Protein AF-A0A960DMA6-F1 (afdb_monomer_lite)

pLDDT: mean 91.41, std 8.15, range [53.56, 98.31]

Structure (mmCIF, N/CA/C/O backbone):
data_AF-A0A960DMA6-F1
#
_entry.id   AF-A0A960DMA6-F1
#
loop_
_atom_site.group_PDB
_atom_site.id
_atom_site.type_symbol
_atom_site.label_atom_id
_atom_site.label_alt_id
_atom_site.label_comp_id
_atom_site.label_asym_id
_atom_site.label_entity_id
_atom_site.label_seq_id
_atom_site.pdbx_PDB_ins_code
_atom_site.Cartn_x
_atom_site.Cartn_y
_atom_site.Cartn_z
_atom_site.occupancy
_atom_site.B_iso_or_equiv
_atom_site.auth_seq_id
_atom_site.auth_comp_id
_atom_site.auth_asym_id
_atom_site.auth_atom_id
_atom_site.pdbx_PDB_model_num
ATOM 1 N N . VAL A 1 1 ? 3.670 -18.259 21.327 1.00 53.56 1 VAL A N 1
ATOM 2 C CA . VAL A 1 1 ? 2.494 -17.656 21.998 1.00 53.56 1 VAL A CA 1
ATOM 3 C C . VAL A 1 1 ? 2.744 -16.159 22.046 1.00 53.56 1 VAL A C 1
ATOM 5 O O . VAL A 1 1 ? 3.815 -15.809 22.534 1.00 53.56 1 VAL A O 1
ATOM 8 N N . PRO A 1 2 ? 1.875 -15.292 21.494 1.00 59.88 2 PRO A N 1
ATOM 9 C CA . PRO A 1 2 ? 2.024 -13.853 21.690 1.00 59.88 2 PRO A CA 1
ATOM 10 C C . PRO A 1 2 ? 2.061 -13.585 23.195 1.00 59.88 2 PRO A C 1
ATOM 12 O O . PRO A 1 2 ? 1.261 -14.163 23.933 1.00 59.88 2 PRO A O 1
ATOM 15 N N . LEU A 1 3 ? 3.021 -12.788 23.662 1.00 70.69 3 LEU A N 1
ATOM 16 C CA . LEU A 1 3 ? 3.094 -12.418 25.074 1.00 70.69 3 LEU A CA 1
ATOM 17 C C . LEU A 1 3 ? 1.743 -11.818 25.496 1.00 70.69 3 LEU A C 1
ATOM 19 O O . LEU A 1 3 ? 1.122 -11.076 24.730 1.00 70.69 3 LEU A O 1
ATOM 23 N N . ALA A 1 4 ? 1.256 -12.186 26.683 1.00 81.50 4 ALA A N 1
ATOM 24 C CA . ALA A 1 4 ? -0.006 -11.665 27.197 1.00 81.50 4 ALA A CA 1
ATOM 25 C C . ALA A 1 4 ? -0.006 -10.126 27.132 1.00 81.50 4 ALA A C 1
ATOM 27 O O . ALA A 1 4 ? 0.972 -9.498 27.523 1.00 81.50 4 ALA A O 1
ATOM 28 N N . GLY A 1 5 ? -1.090 -9.531 26.623 1.00 85.25 5 GLY A N 1
ATOM 29 C CA . GLY A 1 5 ? -1.230 -8.073 26.493 1.00 85.25 5 GLY A CA 1
ATOM 30 C C . GLY A 1 5 ? -0.886 -7.489 25.118 1.00 85.25 5 GLY A C 1
ATOM 31 O O . GLY A 1 5 ? -1.316 -6.374 24.835 1.00 85.25 5 GLY A O 1
ATOM 32 N N . TRP A 1 6 ? -0.235 -8.247 24.225 1.00 91.69 6 TRP A N 1
ATOM 33 C CA . TRP A 1 6 ? 0.204 -7.744 22.913 1.00 91.69 6 TRP A CA 1
ATOM 34 C C . TRP A 1 6 ? -0.913 -7.075 22.093 1.00 91.69 6 TRP A C 1
ATOM 36 O O . TRP A 1 6 ? -0.727 -5.980 21.571 1.00 91.69 6 TRP A O 1
ATOM 46 N N . THR A 1 7 ? -2.104 -7.680 22.022 1.00 91.69 7 THR A N 1
ATOM 47 C CA . THR A 1 7 ? -3.237 -7.110 21.270 1.00 91.69 7 THR A CA 1
ATOM 48 C C . THR A 1 7 ? -3.665 -5.745 21.810 1.00 91.69 7 THR A C 1
ATOM 50 O O . THR A 1 7 ? -3.953 -4.838 21.034 1.00 91.69 7 THR A O 1
ATOM 53 N N . ALA A 1 8 ? -3.705 -5.581 23.135 1.00 92.56 8 ALA A N 1
ATOM 54 C CA . ALA A 1 8 ? -4.097 -4.316 23.750 1.00 92.56 8 ALA A CA 1
ATOM 55 C C . ALA A 1 8 ? -3.043 -3.228 23.495 1.00 92.56 8 ALA A C 1
ATOM 57 O O . ALA A 1 8 ? -3.395 -2.095 23.171 1.00 92.56 8 ALA A O 1
ATOM 58 N N . GLU A 1 9 ? -1.759 -3.582 23.582 1.00 94.25 9 GLU A N 1
ATOM 59 C CA . GLU A 1 9 ? -0.651 -2.672 23.277 1.00 94.25 9 GLU A CA 1
ATOM 60 C C . GLU A 1 9 ? -0.645 -2.248 21.805 1.00 94.25 9 GLU A C 1
ATOM 62 O O . GLU A 1 9 ? -0.493 -1.061 21.508 1.00 94.25 9 GLU A O 1
ATOM 67 N N . TRP A 1 10 ? -0.885 -3.191 20.888 1.00 92.12 10 TRP A N 1
ATOM 68 C CA . TRP A 1 10 ? -1.021 -2.912 19.459 1.00 92.12 10 TRP A CA 1
ATOM 69 C C . TRP A 1 10 ? -2.159 -1.926 19.181 1.00 92.12 10 TRP A C 1
ATOM 71 O O . TRP A 1 10 ? -1.948 -0.907 18.525 1.00 92.12 10 TRP A O 1
ATOM 81 N N . LEU A 1 11 ? -3.352 -2.181 19.728 1.00 94.56 11 LEU A N 1
ATOM 82 C CA . LEU A 1 11 ? -4.509 -1.299 19.549 1.00 94.56 11 LEU A CA 1
ATOM 83 C C . LEU A 1 11 ? -4.259 0.094 20.139 1.00 94.56 11 LEU A C 1
ATOM 85 O O . LEU A 1 11 ? -4.582 1.099 19.510 1.00 94.56 11 LEU A O 1
ATOM 89 N N . ALA A 1 12 ? -3.628 0.176 21.313 1.00 95.81 12 ALA A N 1
ATOM 90 C CA . ALA A 1 12 ? -3.258 1.453 21.913 1.00 95.81 12 ALA A CA 1
ATOM 91 C C . ALA A 1 12 ? -2.250 2.230 21.047 1.00 95.81 12 ALA A C 1
ATOM 93 O O . ALA A 1 12 ? -2.360 3.450 20.905 1.00 95.81 12 ALA A O 1
ATOM 94 N N . ALA A 1 13 ? -1.274 1.548 20.441 1.00 95.06 13 ALA A N 1
ATOM 95 C CA . ALA A 1 13 ? -0.343 2.169 19.505 1.00 95.06 13 ALA A CA 1
ATOM 96 C C . ALA A 1 13 ? -1.055 2.660 18.234 1.00 95.06 13 ALA A C 1
ATOM 98 O O . ALA A 1 13 ? -0.875 3.819 17.859 1.00 95.06 13 ALA A O 1
ATOM 99 N N . ALA A 1 14 ? -1.913 1.832 17.632 1.00 92.94 14 ALA A N 1
ATOM 100 C CA . ALA A 1 14 ? -2.686 2.186 16.444 1.00 92.94 14 ALA A CA 1
ATOM 101 C C . ALA A 1 14 ? -3.581 3.415 16.682 1.00 92.94 14 ALA A C 1
ATOM 103 O O . ALA A 1 14 ? -3.556 4.354 15.889 1.00 92.94 14 ALA A O 1
ATOM 104 N N . HIS A 1 15 ? -4.296 3.470 17.811 1.00 95.81 15 HIS A N 1
ATOM 105 C CA . HIS A 1 15 ? -5.137 4.619 18.158 1.00 95.81 15 HIS A CA 1
ATOM 106 C C . HIS A 1 15 ? -4.333 5.908 18.361 1.00 95.81 15 HIS A C 1
ATOM 108 O O . HIS A 1 15 ? -4.786 6.975 17.954 1.00 95.81 15 HIS A O 1
ATOM 114 N N . ARG A 1 16 ? -3.128 5.837 18.949 1.00 96.06 16 ARG A N 1
ATOM 115 C CA . ARG A 1 16 ? -2.254 7.018 19.073 1.00 96.06 16 ARG A CA 1
ATOM 116 C C . ARG A 1 16 ? -1.810 7.542 17.710 1.00 96.06 16 ARG A C 1
ATOM 118 O O . ARG A 1 16 ? -1.814 8.752 17.506 1.00 96.06 16 ARG A O 1
ATOM 125 N N . VAL A 1 17 ? -1.460 6.646 16.782 1.00 93.00 17 VAL A N 1
ATOM 126 C CA . VAL A 1 17 ? -1.122 7.031 15.403 1.00 93.00 17 VAL A CA 1
ATOM 127 C C . VAL A 1 17 ? -2.330 7.681 14.733 1.00 93.00 17 VAL A C 1
ATOM 129 O O . VAL A 1 17 ? -2.208 8.782 14.212 1.00 93.00 17 VAL A O 1
ATOM 132 N N . GLN A 1 18 ? -3.509 7.059 14.814 1.00 92.81 18 GLN A N 1
ATOM 133 C CA . GLN A 1 18 ? -4.743 7.614 14.251 1.00 92.81 18 GLN A CA 1
ATOM 134 C C . GLN A 1 18 ? -5.052 9.008 14.803 1.00 92.81 18 GLN A C 1
ATOM 136 O O . GLN A 1 18 ? -5.319 9.916 14.024 1.00 92.81 18 GLN A O 1
ATOM 141 N N . GLN A 1 19 ? -4.960 9.202 16.123 1.00 95.56 19 GLN A N 1
ATOM 142 C CA . GLN A 1 19 ? -5.168 10.505 16.757 1.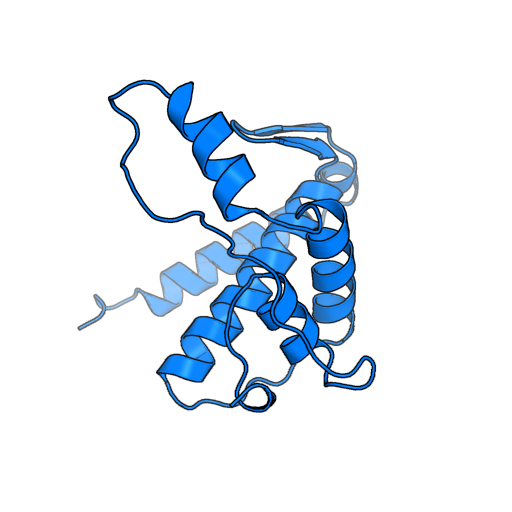00 95.56 19 GLN A CA 1
ATOM 143 C C . GLN A 1 19 ? -4.188 11.567 16.255 1.00 95.56 19 GLN A C 1
ATOM 145 O O . GLN A 1 19 ? -4.615 12.684 15.972 1.00 95.56 19 GLN A O 1
ATOM 150 N N . ALA A 1 20 ? -2.905 11.231 16.095 1.00 93.88 20 ALA A N 1
ATOM 151 C CA . ALA A 1 20 ? -1.900 12.178 15.609 1.00 93.88 20 ALA A CA 1
ATOM 152 C C . ALA A 1 20 ? -2.216 12.717 14.200 1.00 93.88 20 ALA A C 1
ATOM 154 O O . ALA A 1 20 ? -1.892 13.862 13.900 1.00 93.88 20 ALA A O 1
ATOM 155 N N . TRP A 1 21 ? -2.888 11.921 13.364 1.00 94.00 21 TRP A N 1
ATOM 156 C CA . TRP A 1 21 ? -3.287 12.299 12.005 1.00 94.00 21 TRP A CA 1
ATOM 157 C C . TRP A 1 21 ? -4.647 13.008 11.912 1.00 94.00 21 TRP A C 1
ATOM 159 O O . TRP A 1 21 ? -5.050 13.392 10.817 1.00 94.00 21 TRP A O 1
ATOM 169 N N . THR A 1 22 ? -5.368 13.193 13.026 1.00 93.44 22 THR A N 1
ATOM 170 C CA . THR A 1 22 ? -6.663 13.907 13.013 1.00 93.44 22 THR A CA 1
ATOM 171 C C . THR A 1 22 ? -6.531 15.423 12.912 1.00 93.44 22 THR A C 1
ATOM 173 O O . THR A 1 22 ? -7.505 16.083 12.557 1.00 93.44 22 THR A O 1
ATOM 176 N N . ASP A 1 23 ? -5.354 15.971 13.213 1.00 94.12 23 ASP A N 1
ATOM 177 C CA . ASP A 1 23 ? -5.066 17.396 13.092 1.00 94.12 23 ASP A CA 1
ATOM 178 C C . ASP A 1 23 ? -4.765 17.752 11.621 1.00 94.12 23 ASP A C 1
ATOM 180 O O . ASP A 1 23 ? -3.746 17.300 11.085 1.00 94.12 23 ASP A O 1
ATOM 184 N N . PRO A 1 24 ? -5.602 18.568 10.951 1.00 94.19 24 PRO A N 1
ATOM 185 C CA . PRO A 1 24 ? -5.361 18.970 9.568 1.00 94.19 24 PRO A CA 1
ATOM 186 C C . PRO A 1 24 ? -4.023 19.691 9.367 1.00 94.19 24 PRO A C 1
ATOM 188 O O . PRO A 1 24 ? -3.423 19.567 8.302 1.00 94.19 24 PRO A O 1
ATOM 191 N N . GLU A 1 25 ? -3.505 20.397 10.379 1.00 96.69 25 GLU A N 1
ATOM 192 C CA . GLU A 1 25 ? -2.205 21.071 10.273 1.00 96.69 25 GLU A CA 1
ATOM 193 C C . GLU A 1 25 ? -1.045 20.073 10.148 1.00 96.69 25 GLU A C 1
ATOM 195 O O . GLU A 1 25 ? -0.007 20.385 9.561 1.00 96.69 25 GLU A O 1
ATOM 200 N N . VAL A 1 26 ? -1.205 18.852 10.670 1.00 96.06 26 VAL A N 1
ATOM 201 C CA . VAL A 1 26 ? -0.209 17.780 10.528 1.00 96.06 26 VAL A CA 1
ATOM 202 C C . VAL A 1 26 ? -0.164 17.257 9.092 1.00 96.06 26 VAL A C 1
ATOM 204 O O . VAL A 1 26 ? 0.912 16.886 8.625 1.00 96.06 26 VAL A O 1
ATOM 207 N N . LEU A 1 27 ? -1.289 17.272 8.371 1.00 95.50 27 LEU A N 1
ATOM 208 C CA . LEU A 1 27 ? -1.344 16.828 6.975 1.00 95.50 27 LEU A CA 1
ATOM 209 C C . LEU A 1 27 ? -0.585 17.776 6.037 1.00 95.50 27 LEU A C 1
ATOM 211 O O . LEU A 1 27 ? 0.047 17.317 5.089 1.00 95.50 27 LEU A O 1
ATOM 215 N N . GLU A 1 28 ? -0.573 19.073 6.335 1.00 96.44 28 GLU A N 1
ATOM 216 C CA . GLU A 1 28 ? 0.141 20.079 5.534 1.00 96.44 28 GLU A CA 1
ATOM 217 C C . GLU A 1 28 ? 1.611 20.251 5.951 1.00 96.44 28 GLU A C 1
ATOM 219 O O . GLU A 1 28 ? 2.427 20.829 5.226 1.00 96.44 28 GLU A O 1
ATOM 224 N N . ARG A 1 29 ? 1.981 19.744 7.132 1.00 97.25 29 ARG A N 1
ATOM 225 C CA . ARG A 1 29 ? 3.332 19.884 7.677 1.00 97.25 29 ARG A CA 1
ATOM 226 C C . ARG A 1 29 ? 4.350 19.150 6.811 1.00 97.25 29 ARG A C 1
ATOM 228 O O . ARG A 1 29 ? 4.198 17.961 6.552 1.00 97.25 29 ARG A O 1
ATOM 235 N N . GLN A 1 30 ? 5.430 19.837 6.443 1.00 97.75 30 GLN A N 1
ATOM 236 C CA . GLN A 1 30 ? 6.566 19.208 5.768 1.00 97.75 30 GLN A CA 1
ATOM 237 C C . GLN A 1 30 ? 7.277 18.215 6.694 1.00 97.75 30 GLN A C 1
ATOM 239 O O . GLN A 1 30 ? 7.527 18.506 7.868 1.00 97.75 30 GLN A O 1
ATOM 244 N N . MET A 1 31 ? 7.580 17.037 6.157 1.00 95.81 31 MET A N 1
ATOM 245 C CA . MET A 1 31 ? 8.237 15.933 6.845 1.00 95.81 31 MET A CA 1
ATOM 246 C C . MET A 1 31 ? 9.467 15.483 6.059 1.00 95.81 31 MET A C 1
ATOM 248 O O . MET A 1 31 ? 9.436 15.418 4.832 1.00 95.81 31 MET A O 1
ATOM 252 N N . TRP A 1 32 ? 10.526 15.124 6.788 1.00 95.25 32 TRP A N 1
ATOM 253 C CA . TRP A 1 32 ? 11.782 14.613 6.242 1.00 95.25 32 TRP A CA 1
ATOM 254 C C . TRP A 1 32 ? 12.048 13.233 6.831 1.00 95.25 32 TRP A C 1
ATOM 256 O O . TRP A 1 32 ? 12.355 13.092 8.017 1.00 95.25 32 TRP A O 1
ATOM 266 N N . LEU A 1 33 ? 11.890 12.210 6.002 1.00 88.44 33 LEU A N 1
ATOM 267 C CA . LEU A 1 33 ? 12.184 10.819 6.314 1.00 88.44 33 LEU A CA 1
ATOM 268 C C . LEU A 1 33 ? 13.468 10.407 5.582 1.00 88.44 33 LEU A C 1
ATOM 270 O O . LEU A 1 33 ? 13.799 10.997 4.555 1.00 88.44 33 LEU A O 1
ATOM 274 N N . PRO A 1 34 ? 14.177 9.358 6.038 1.00 84.12 34 PRO A N 1
ATOM 275 C CA . PRO A 1 34 ? 15.385 8.883 5.356 1.00 84.12 34 PRO A CA 1
ATOM 276 C C . PRO A 1 34 ? 15.189 8.527 3.870 1.00 84.12 34 PRO A C 1
ATOM 278 O O . PRO A 1 34 ? 16.165 8.439 3.134 1.00 84.12 34 PRO A O 1
ATOM 281 N N . TRP A 1 35 ? 13.943 8.302 3.444 1.00 78.94 35 TRP A N 1
ATOM 282 C CA . TRP A 1 35 ? 13.566 7.838 2.108 1.00 78.94 35 TRP A CA 1
ATOM 283 C C . TRP A 1 35 ? 12.563 8.752 1.378 1.00 78.94 35 TRP A C 1
ATOM 285 O O . TRP A 1 35 ? 12.242 8.471 0.226 1.00 78.94 35 TRP A O 1
ATOM 295 N N . ALA A 1 36 ? 12.058 9.823 2.005 1.00 85.44 36 ALA A N 1
ATOM 296 C CA . ALA A 1 36 ? 11.110 10.751 1.376 1.00 85.44 36 ALA A CA 1
ATOM 297 C C . ALA A 1 36 ? 11.070 12.122 2.063 1.00 85.44 36 ALA A C 1
ATOM 299 O O . ALA A 1 36 ? 11.263 12.236 3.272 1.00 85.44 36 ALA A O 1
ATOM 300 N N . GLU A 1 37 ? 10.728 13.148 1.289 1.00 94.25 37 GLU A N 1
ATOM 301 C CA . GLU A 1 37 ? 10.414 14.495 1.763 1.00 94.25 37 GLU A CA 1
ATOM 302 C C . GLU A 1 37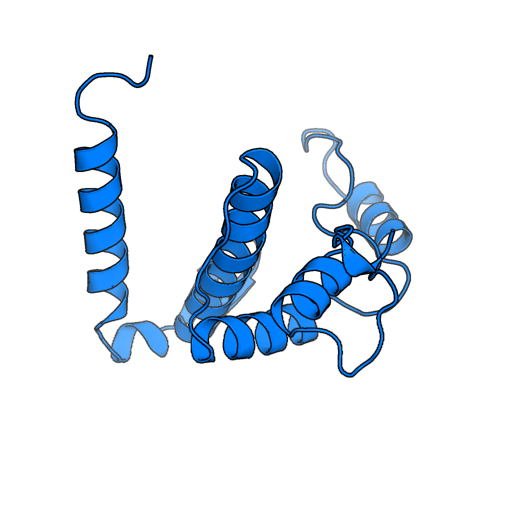 ? 9.073 14.935 1.171 1.00 94.25 37 GLU A C 1
ATOM 304 O O . GLU A 1 37 ? 8.814 14.698 -0.011 1.00 94.25 37 GLU A O 1
ATOM 309 N N . GLY A 1 38 ? 8.216 15.555 1.985 1.00 94.12 38 GLY A N 1
ATOM 310 C CA . GLY A 1 38 ? 6.923 16.060 1.526 1.00 94.12 38 GLY A CA 1
ATOM 311 C C . GLY A 1 38 ? 5.919 16.340 2.648 1.00 94.12 38 GLY A C 1
ATOM 312 O O . GLY A 1 38 ? 6.234 16.155 3.828 1.00 94.12 38 GLY A O 1
ATOM 313 N N . PRO A 1 39 ? 4.697 16.790 2.305 1.00 96.25 39 PRO A N 1
ATOM 314 C CA . PRO A 1 39 ? 3.650 17.064 3.283 1.00 96.25 39 PRO A CA 1
ATOM 315 C C . PRO A 1 39 ? 3.184 15.784 3.990 1.00 96.25 39 PRO A C 1
ATOM 317 O O . PRO A 1 39 ? 3.156 14.699 3.404 1.00 96.25 39 PRO A O 1
ATOM 320 N N . GLY A 1 40 ? 2.757 15.906 5.247 1.00 95.81 40 GLY A N 1
ATOM 321 C CA . GLY A 1 40 ? 2.308 14.784 6.071 1.00 95.81 40 GLY A CA 1
ATOM 322 C C . GLY A 1 40 ? 1.202 13.941 5.438 1.00 95.81 40 GLY A C 1
ATOM 323 O O . GLY A 1 40 ? 1.219 12.720 5.568 1.00 95.81 40 GLY A O 1
ATOM 324 N N . GLY A 1 41 ? 0.288 14.555 4.684 1.00 94.50 41 GLY A N 1
ATOM 325 C CA . GLY A 1 41 ? -0.760 13.849 3.949 1.00 94.50 41 GLY A CA 1
ATOM 326 C C . GLY A 1 41 ? -0.205 12.868 2.912 1.00 94.50 41 GLY A C 1
ATOM 327 O O . GLY A 1 41 ? -0.739 11.771 2.762 1.00 94.50 41 GLY A O 1
ATOM 328 N N . GLN A 1 42 ? 0.915 13.206 2.264 1.00 93.69 42 GLN A N 1
ATOM 329 C CA . GLN A 1 42 ? 1.607 12.287 1.359 1.00 93.69 42 GLN A CA 1
ATOM 330 C C . GLN A 1 42 ? 2.188 11.095 2.130 1.00 93.69 42 GLN A C 1
ATOM 332 O O . GLN A 1 42 ? 2.029 9.955 1.701 1.00 93.69 42 GLN A O 1
ATOM 337 N N . MET A 1 43 ? 2.797 11.339 3.295 1.00 94.19 43 MET A N 1
ATOM 338 C CA . MET A 1 43 ? 3.354 10.275 4.141 1.00 94.19 43 MET A CA 1
ATOM 339 C C . MET A 1 43 ? 2.261 9.333 4.653 1.00 94.19 43 MET A C 1
ATOM 341 O O . MET A 1 43 ? 2.419 8.112 4.616 1.00 94.19 43 MET A O 1
ATOM 345 N N . LEU A 1 44 ? 1.127 9.888 5.089 1.00 94.31 44 LEU A N 1
ATOM 346 C CA . LEU A 1 44 ? -0.044 9.115 5.496 1.00 94.31 44 LEU A CA 1
ATOM 347 C C . LEU A 1 44 ? -0.605 8.279 4.335 1.00 94.31 44 LEU A C 1
ATOM 349 O O . LEU A 1 44 ? -0.978 7.122 4.540 1.00 94.31 44 LEU A O 1
ATOM 353 N N . GLY A 1 45 ? -0.621 8.835 3.120 1.00 95.00 45 GLY A N 1
ATOM 354 C CA . GLY A 1 45 ? -0.964 8.107 1.899 1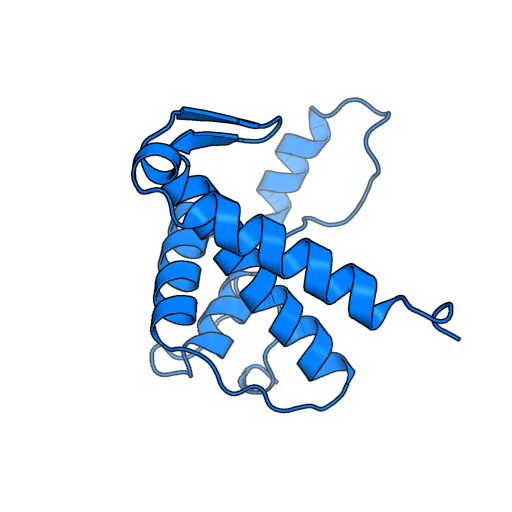.00 95.00 45 GLY A CA 1
ATOM 355 C C . GLY A 1 45 ? -0.061 6.892 1.677 1.00 95.00 45 GLY A C 1
ATOM 356 O O . GLY A 1 45 ? -0.570 5.786 1.498 1.00 95.00 45 GLY A O 1
ATOM 357 N N . SER A 1 46 ? 1.261 7.062 1.785 1.00 94.19 46 SER A N 1
ATOM 358 C CA . SER A 1 46 ? 2.236 5.963 1.688 1.00 94.19 46 SER A CA 1
ATOM 359 C C . SER A 1 46 ? 1.998 4.871 2.729 1.00 94.19 46 SER A C 1
ATOM 361 O O . SER A 1 46 ? 1.914 3.701 2.370 1.00 94.19 46 SER A O 1
ATOM 363 N N . TYR A 1 47 ? 1.797 5.221 4.003 1.00 93.19 47 TYR A N 1
ATOM 364 C CA . TYR A 1 47 ? 1.485 4.216 5.029 1.00 93.19 47 TYR A CA 1
ATOM 365 C C . TYR A 1 47 ? 0.149 3.508 4.785 1.00 93.19 47 TYR A C 1
ATOM 367 O O . TYR A 1 47 ? 0.030 2.316 5.060 1.00 93.19 47 TYR A O 1
ATOM 375 N N . THR A 1 48 ? -0.852 4.216 4.258 1.00 95.88 48 THR A N 1
ATOM 376 C CA . THR A 1 48 ? -2.143 3.616 3.887 1.00 95.88 48 THR A CA 1
ATOM 377 C C . THR A 1 48 ? -1.966 2.590 2.768 1.00 95.88 48 THR A C 1
ATOM 379 O O . THR A 1 48 ? -2.537 1.501 2.847 1.00 95.88 48 THR A O 1
ATOM 382 N N . ALA A 1 49 ? -1.135 2.901 1.772 1.00 97.06 49 ALA A N 1
ATOM 383 C CA . ALA A 1 49 ? -0.795 1.995 0.682 1.00 97.06 49 ALA A CA 1
ATOM 384 C C . ALA A 1 49 ? -0.090 0.727 1.199 1.00 97.06 49 ALA A C 1
ATOM 386 O O . ALA A 1 49 ? -0.570 -0.383 0.955 1.00 97.06 49 ALA A O 1
ATOM 387 N N . GLU A 1 50 ? 0.956 0.891 2.017 1.00 95.38 50 GLU A N 1
ATOM 388 C CA . GLU A 1 50 ? 1.706 -0.220 2.623 1.00 95.38 50 GLU A CA 1
ATOM 389 C C . GLU A 1 50 ? 0.822 -1.120 3.491 1.00 95.38 50 GLU A C 1
ATOM 391 O O . GLU A 1 50 ? 0.836 -2.345 3.355 1.00 95.38 50 GLU A O 1
ATOM 396 N N . LEU A 1 51 ? 0.005 -0.528 4.367 1.00 95.81 51 LEU A N 1
ATOM 397 C CA . LEU A 1 51 ? -0.911 -1.291 5.215 1.00 95.81 51 LEU A CA 1
ATOM 398 C C . LEU A 1 51 ? -1.962 -2.034 4.391 1.00 95.81 51 LEU A C 1
ATOM 400 O O . LEU A 1 51 ? -2.315 -3.156 4.749 1.00 95.81 51 LEU A O 1
ATOM 404 N N . THR A 1 52 ? -2.444 -1.451 3.292 1.00 97.62 52 THR A N 1
ATOM 405 C CA . THR A 1 52 ? -3.411 -2.101 2.397 1.00 97.62 52 THR A CA 1
ATOM 406 C C . THR A 1 52 ? -2.822 -3.378 1.806 1.00 97.62 52 THR A C 1
ATOM 408 O O . THR A 1 52 ? -3.413 -4.452 1.925 1.00 97.62 52 THR A O 1
ATOM 411 N N . VAL A 1 53 ? -1.623 -3.293 1.234 1.00 97.12 53 VAL A N 1
ATOM 412 C CA . VAL A 1 53 ? -0.977 -4.444 0.596 1.00 97.12 53 VAL A CA 1
ATOM 413 C C . VAL A 1 53 ? -0.530 -5.491 1.617 1.00 97.12 53 VAL A C 1
ATOM 415 O O . VAL A 1 53 ? -0.738 -6.681 1.397 1.00 97.12 53 VAL A O 1
ATOM 418 N N . HIS A 1 54 ? -0.017 -5.088 2.779 1.00 97.06 54 HIS A N 1
ATOM 419 C CA . HIS A 1 54 ? 0.364 -6.046 3.820 1.00 97.06 54 HIS A CA 1
ATOM 420 C C . HIS A 1 54 ? -0.827 -6.676 4.550 1.00 97.06 54 HIS A C 1
ATOM 422 O O . HIS A 1 54 ? -0.737 -7.813 5.016 1.00 97.06 54 HIS A O 1
ATOM 428 N N . THR A 1 55 ? -1.969 -5.987 4.608 1.00 96.81 55 THR A N 1
ATOM 429 C CA . THR A 1 55 ? -3.228 -6.605 5.042 1.00 96.81 55 THR A CA 1
ATOM 430 C C . THR A 1 55 ? -3.634 -7.705 4.065 1.00 96.81 55 THR A C 1
ATOM 432 O O . THR A 1 55 ? -4.025 -8.786 4.504 1.00 96.81 55 THR A O 1
ATOM 435 N N . TRP A 1 56 ? -3.482 -7.475 2.756 1.00 97.38 56 TRP A N 1
ATOM 436 C CA . TRP A 1 56 ? -3.709 -8.509 1.746 1.00 97.38 56 TRP A CA 1
ATOM 437 C C . TRP A 1 56 ? -2.711 -9.668 1.872 1.00 97.38 56 TRP A C 1
ATOM 439 O O . TRP A 1 56 ? -3.140 -10.821 1.831 1.00 97.38 56 TRP A O 1
ATOM 449 N N . ASP A 1 57 ? -1.420 -9.388 2.094 1.00 96.50 57 ASP A N 1
ATOM 450 C CA . ASP A 1 57 ? -0.386 -10.418 2.294 1.00 96.50 57 ASP A CA 1
ATOM 451 C C . ASP A 1 57 ? -0.775 -11.359 3.446 1.00 96.50 57 ASP A C 1
ATOM 453 O O . ASP A 1 57 ? -0.808 -12.583 3.295 1.00 96.50 57 ASP A O 1
ATOM 457 N N . LEU A 1 58 ? -1.125 -10.780 4.600 1.00 96.88 58 LEU A N 1
ATOM 458 C CA . LEU A 1 58 ? -1.487 -11.538 5.794 1.00 96.88 58 LEU A CA 1
ATOM 459 C C . LEU A 1 58 ? -2.810 -12.291 5.616 1.00 96.88 58 LEU A C 1
ATOM 461 O O . LEU A 1 58 ? -2.905 -13.460 5.985 1.00 96.88 58 LEU A O 1
ATOM 465 N N . ALA A 1 59 ? -3.825 -11.644 5.042 1.00 96.69 59 ALA A N 1
ATOM 466 C CA . ALA A 1 59 ? -5.120 -12.266 4.802 1.00 96.69 59 ALA A CA 1
ATOM 467 C C . ALA A 1 59 ? -5.003 -13.453 3.838 1.00 96.69 59 ALA A C 1
ATOM 469 O O . ALA A 1 59 ? -5.543 -14.521 4.119 1.00 96.69 59 ALA A O 1
ATOM 470 N N . THR A 1 60 ? -4.224 -13.306 2.765 1.00 95.62 60 THR A N 1
ATOM 471 C CA . THR A 1 60 ? -3.947 -14.379 1.803 1.00 95.62 60 THR A CA 1
ATOM 472 C C . THR A 1 60 ? -3.222 -15.542 2.475 1.00 95.62 60 THR A C 1
ATOM 474 O O . THR A 1 60 ? -3.656 -16.685 2.353 1.00 95.62 60 THR A O 1
ATOM 477 N N . ALA A 1 61 ? -2.170 -15.262 3.253 1.00 96.31 61 ALA A N 1
ATOM 478 C CA . ALA A 1 61 ? -1.414 -16.289 3.972 1.00 96.31 61 ALA A CA 1
ATOM 479 C C . ALA A 1 61 ? -2.261 -17.054 5.008 1.00 96.31 61 ALA A C 1
ATOM 481 O O . ALA A 1 61 ? -1.993 -18.223 5.286 1.00 96.31 61 ALA A O 1
ATOM 482 N N . LEU A 1 62 ? -3.281 -16.405 5.575 1.00 96.31 62 LEU A N 1
ATOM 483 C CA . LEU A 1 62 ? -4.199 -16.995 6.553 1.00 96.31 62 LEU A CA 1
ATOM 484 C C . LEU A 1 62 ? -5.487 -17.562 5.929 1.00 96.31 62 LEU A C 1
ATOM 486 O O . LEU A 1 62 ? -6.285 -18.166 6.643 1.00 96.31 62 LEU A O 1
ATOM 490 N N . GLY A 1 63 ? -5.712 -17.379 4.624 1.00 95.62 63 GLY A N 1
ATOM 491 C CA . GLY A 1 63 ? -6.951 -17.784 3.952 1.00 95.62 63 GLY A CA 1
ATOM 492 C C . GLY A 1 63 ? -8.188 -16.994 4.402 1.00 95.62 63 GLY A C 1
ATOM 493 O O . GLY A 1 63 ? -9.292 -17.539 4.437 1.00 95.62 63 GLY A O 1
ATOM 494 N N . HIS A 1 64 ? -8.019 -15.727 4.782 1.00 94.62 64 HIS A N 1
ATOM 495 C CA . HIS A 1 64 ? -9.097 -14.844 5.222 1.00 94.62 64 HIS A CA 1
ATOM 496 C C . HIS A 1 64 ? -9.532 -13.866 4.127 1.00 94.62 64 HIS A C 1
ATOM 498 O O . HIS A 1 64 ? -8.715 -13.326 3.386 1.00 94.62 64 HIS A O 1
ATOM 504 N N . GLY A 1 65 ? -10.839 -13.605 4.059 1.00 93.25 65 GLY A N 1
ATOM 505 C CA . GLY A 1 65 ? -11.388 -12.498 3.281 1.00 93.25 65 GLY A CA 1
ATOM 506 C C . GLY A 1 65 ? -11.272 -11.180 4.046 1.00 93.25 65 GLY A C 1
ATOM 507 O O . GLY A 1 65 ? -11.393 -11.160 5.271 1.00 93.25 65 GLY A O 1
ATOM 508 N N . VAL A 1 66 ? -11.063 -10.084 3.318 1.00 95.75 66 VAL A N 1
ATOM 509 C CA . VAL A 1 66 ? -11.018 -8.722 3.866 1.00 95.75 66 VAL A CA 1
ATOM 510 C C . VAL A 1 66 ? -12.108 -7.895 3.202 1.00 95.75 66 VAL A C 1
ATOM 512 O O . VAL A 1 66 ? -12.223 -7.878 1.976 1.00 95.75 66 VAL A O 1
ATOM 515 N N . GLU A 1 67 ? -12.897 -7.198 4.013 1.00 96.75 67 GLU A N 1
ATOM 516 C CA . GLU A 1 67 ? -13.783 -6.142 3.532 1.00 96.75 67 GLU A CA 1
ATOM 517 C C . GLU A 1 67 ? -12.974 -4.851 3.388 1.00 96.75 67 GLU A C 1
ATOM 519 O O . GLU A 1 67 ? -12.415 -4.340 4.359 1.00 96.75 67 GLU A O 1
ATOM 524 N N . TRP A 1 68 ? -12.879 -4.335 2.164 1.00 97.12 68 TRP A N 1
ATOM 525 C CA . TRP A 1 68 ? -12.043 -3.179 1.853 1.00 97.12 68 TRP A CA 1
ATOM 526 C C . TRP A 1 68 ? -12.841 -1.872 1.865 1.00 97.12 68 TRP A C 1
ATOM 528 O O . TRP A 1 68 ? -13.888 -1.772 1.225 1.00 97.12 68 TRP A O 1
ATOM 538 N N . ASP A 1 69 ? -12.309 -0.833 2.519 1.00 97.62 69 ASP A N 1
ATOM 539 C CA . ASP A 1 69 ? -12.811 0.537 2.354 1.00 97.62 69 ASP A CA 1
ATOM 540 C C . ASP A 1 69 ? -12.395 1.072 0.972 1.00 97.62 69 ASP A C 1
ATOM 542 O O . ASP A 1 69 ? -11.215 1.088 0.610 1.00 97.62 69 ASP A O 1
ATOM 546 N N . ALA A 1 70 ? -13.376 1.525 0.188 1.00 97.50 70 ALA A N 1
ATOM 547 C CA . ALA A 1 70 ? -13.152 1.971 -1.185 1.00 97.50 70 ALA A CA 1
ATOM 548 C C . ALA A 1 70 ? -12.207 3.182 -1.289 1.00 97.50 70 ALA A C 1
ATOM 550 O O . ALA A 1 70 ? -11.474 3.299 -2.271 1.00 97.50 70 ALA A O 1
ATOM 551 N N . ARG A 1 71 ? -12.192 4.072 -0.287 1.00 96.75 71 ARG A N 1
ATOM 552 C CA . ARG A 1 71 ? -11.292 5.233 -0.265 1.00 96.75 71 ARG A CA 1
ATOM 553 C C . ARG A 1 71 ? -9.869 4.798 0.044 1.00 96.75 71 ARG A C 1
ATOM 555 O O . ARG A 1 71 ? -8.956 5.273 -0.619 1.00 96.75 71 ARG A O 1
ATOM 562 N N . ALA A 1 72 ? -9.684 3.857 0.971 1.00 96.19 72 ALA A N 1
ATOM 563 C CA . ALA A 1 72 ? -8.364 3.294 1.253 1.00 96.19 72 ALA A CA 1
ATOM 564 C C . ALA A 1 72 ? -7.750 2.649 -0.001 1.00 96.19 72 ALA A C 1
ATOM 566 O O . ALA A 1 72 ? -6.583 2.897 -0.307 1.00 96.19 72 ALA A O 1
ATOM 567 N N . LEU A 1 73 ? -8.542 1.896 -0.777 1.00 98.31 73 LEU A N 1
ATOM 568 C CA . LEU A 1 73 ? -8.076 1.335 -2.049 1.00 98.31 73 LEU A CA 1
ATOM 569 C C . LEU A 1 73 ? -7.751 2.422 -3.080 1.00 98.31 73 LEU A C 1
ATOM 571 O O . LEU A 1 73 ? -6.695 2.364 -3.704 1.00 98.31 73 LEU A O 1
ATOM 575 N N . ALA A 1 74 ? -8.621 3.422 -3.250 1.00 98.12 74 ALA A N 1
ATOM 576 C CA . ALA A 1 74 ? -8.385 4.513 -4.195 1.00 98.12 74 ALA A CA 1
ATOM 577 C C . ALA A 1 74 ? -7.098 5.292 -3.866 1.00 98.12 74 ALA A C 1
ATOM 579 O O . ALA A 1 74 ? -6.246 5.459 -4.737 1.00 98.12 74 ALA A O 1
ATOM 580 N N . THR A 1 75 ? -6.905 5.674 -2.599 1.00 97.38 75 THR A N 1
ATOM 581 C CA . THR A 1 75 ? -5.679 6.336 -2.132 1.00 97.38 75 THR A CA 1
ATOM 582 C C . THR A 1 75 ? -4.451 5.459 -2.354 1.00 97.38 75 THR A C 1
ATOM 584 O O . THR A 1 75 ? -3.444 5.938 -2.867 1.00 97.38 75 THR A O 1
ATOM 587 N N . SER A 1 76 ? -4.529 4.169 -2.021 1.00 98.19 76 SER A N 1
ATOM 588 C CA . SER A 1 76 ? -3.410 3.237 -2.208 1.00 98.19 76 SER A CA 1
ATOM 589 C C . SER A 1 76 ? -3.026 3.093 -3.678 1.00 98.19 76 SER A C 1
ATOM 591 O O . SER A 1 76 ? -1.844 3.081 -4.010 1.00 98.19 76 SER A O 1
ATOM 593 N N . TRP A 1 77 ? -4.018 3.020 -4.568 1.00 97.81 77 TRP A N 1
ATOM 594 C CA . TRP A 1 77 ? -3.796 2.963 -6.009 1.00 97.81 77 TRP A CA 1
ATOM 595 C C . TRP A 1 77 ? -3.080 4.213 -6.525 1.00 97.81 77 TRP A C 1
ATOM 597 O O . TRP A 1 77 ? -2.060 4.096 -7.200 1.00 97.81 77 TRP A O 1
ATOM 607 N N . GLU A 1 78 ? -3.570 5.404 -6.177 1.00 97.31 78 GLU A N 1
ATOM 608 C CA . GLU A 1 78 ? -2.951 6.673 -6.581 1.00 97.31 78 GLU A CA 1
ATOM 609 C C . GLU A 1 78 ? -1.509 6.790 -6.074 1.00 97.31 78 GLU A C 1
ATOM 611 O O . GLU A 1 78 ? -0.601 7.128 -6.838 1.00 97.31 78 GLU A O 1
ATOM 616 N N . VAL A 1 79 ? -1.282 6.443 -4.805 1.00 96.38 79 VAL A N 1
ATOM 617 C CA . VAL A 1 79 ? 0.041 6.476 -4.176 1.00 96.38 79 VAL A CA 1
ATOM 618 C C . VAL A 1 79 ? 0.998 5.499 -4.848 1.00 96.38 79 VAL A C 1
ATOM 620 O O . VAL A 1 79 ? 2.101 5.896 -5.218 1.00 96.38 79 VAL A O 1
ATOM 623 N N . TYR A 1 80 ? 0.601 4.244 -5.064 1.00 96.50 80 TYR A N 1
ATOM 624 C CA . TYR A 1 80 ? 1.481 3.267 -5.703 1.00 96.50 80 TYR A CA 1
ATOM 625 C C . TYR A 1 80 ? 1.755 3.578 -7.174 1.00 96.50 80 TYR A C 1
ATOM 627 O O . TYR A 1 80 ? 2.868 3.338 -7.644 1.00 96.50 80 TYR A O 1
ATOM 635 N N . GLN A 1 81 ? 0.786 4.137 -7.900 1.00 95.19 81 GLN A N 1
ATOM 636 C CA . GLN A 1 81 ? 0.999 4.611 -9.269 1.00 95.19 81 GLN A CA 1
ATOM 637 C C . GLN A 1 81 ? 2.001 5.771 -9.326 1.00 95.19 81 GLN A C 1
ATOM 639 O O . GLN A 1 81 ? 2.778 5.853 -10.275 1.00 95.19 81 GLN A O 1
ATOM 644 N N . ALA A 1 82 ? 1.993 6.659 -8.329 1.00 93.00 82 ALA A N 1
ATOM 645 C CA . ALA A 1 82 ? 2.931 7.775 -8.246 1.00 93.00 82 ALA A CA 1
ATOM 646 C C . ALA A 1 82 ? 4.324 7.345 -7.753 1.00 93.00 82 ALA A C 1
ATOM 648 O O . ALA A 1 82 ? 5.335 7.844 -8.243 1.00 93.00 82 ALA A O 1
ATOM 649 N N . MET A 1 83 ? 4.379 6.431 -6.782 1.00 89.19 83 MET A N 1
ATOM 650 C CA . MET A 1 83 ? 5.610 6.016 -6.107 1.00 89.19 83 MET A CA 1
ATOM 651 C C . MET A 1 83 ? 6.398 4.970 -6.898 1.00 89.19 83 MET A C 1
ATOM 653 O O . MET A 1 83 ? 7.628 5.010 -6.915 1.00 89.19 83 MET A O 1
ATOM 657 N N . LEU A 1 84 ? 5.712 4.013 -7.529 1.00 91.38 84 LEU A N 1
ATOM 658 C CA . LEU A 1 84 ? 6.360 2.877 -8.176 1.00 91.38 84 LEU A CA 1
ATOM 659 C C . LEU A 1 84 ? 6.419 3.089 -9.687 1.00 91.38 84 LEU A C 1
ATOM 661 O O . LEU A 1 84 ? 5.387 3.038 -10.360 1.00 91.38 84 LEU A O 1
ATOM 665 N N . PRO A 1 85 ? 7.615 3.262 -10.267 1.00 87.44 85 PRO A N 1
ATOM 666 C CA . PRO A 1 85 ? 7.718 3.552 -11.683 1.00 87.44 85 PRO A CA 1
ATOM 667 C C . PRO A 1 85 ? 7.355 2.309 -12.507 1.00 87.44 85 PRO A C 1
ATOM 669 O O . PRO A 1 85 ? 7.672 1.187 -12.118 1.00 87.44 85 PRO A O 1
ATOM 672 N N . ALA A 1 86 ? 6.697 2.492 -13.652 1.00 87.56 86 ALA A N 1
ATOM 673 C CA . ALA A 1 86 ? 6.377 1.396 -14.572 1.00 87.56 86 ALA A CA 1
ATOM 674 C C . ALA A 1 86 ? 7.645 0.803 -15.226 1.00 87.56 86 ALA A C 1
ATOM 676 O O . ALA A 1 86 ? 8.670 1.490 -15.327 1.00 87.56 86 ALA A O 1
ATOM 677 N N . GLY A 1 87 ? 7.554 -0.427 -15.737 1.00 88.44 87 GLY A N 1
ATOM 678 C CA . GLY A 1 87 ? 8.648 -1.130 -16.421 1.00 88.44 87 GLY A CA 1
ATOM 679 C C . GLY A 1 87 ? 9.489 -1.997 -15.482 1.00 88.44 87 GLY A C 1
ATOM 680 O O . GLY A 1 87 ? 9.027 -2.340 -14.400 1.00 88.44 87 GLY A O 1
ATOM 681 N N . ASP A 1 88 ? 10.711 -2.320 -15.910 1.00 91.88 88 ASP A N 1
ATOM 682 C CA . ASP A 1 88 ? 11.635 -3.219 -15.204 1.00 91.88 88 ASP A CA 1
ATOM 683 C C . ASP A 1 88 ? 12.192 -2.558 -13.929 1.00 91.88 88 ASP A C 1
ATOM 685 O O . ASP A 1 88 ? 13.111 -1.729 -13.954 1.00 91.88 88 ASP A O 1
ATOM 689 N N . ARG A 1 89 ? 11.572 -2.872 -12.791 1.00 91.62 89 ARG A N 1
ATOM 690 C CA . ARG A 1 89 ? 11.972 -2.407 -11.460 1.00 91.62 89 ARG A CA 1
ATOM 691 C C . ARG A 1 89 ? 13.123 -3.223 -10.903 1.00 91.62 89 ARG A C 1
ATOM 693 O O . ARG A 1 89 ? 13.883 -2.678 -10.105 1.00 91.62 89 ARG A O 1
ATOM 700 N N . GLN A 1 90 ? 13.281 -4.476 -11.327 1.00 89.25 90 GLN A N 1
ATOM 701 C CA . GLN A 1 90 ? 14.411 -5.307 -10.921 1.00 89.25 90 GLN A CA 1
ATOM 702 C C . GLN A 1 90 ? 15.729 -4.691 -11.407 1.00 89.25 90 GLN A C 1
ATOM 704 O O . GLN A 1 90 ? 16.620 -4.448 -10.594 1.00 89.25 90 GLN A O 1
ATOM 709 N N . ALA A 1 91 ? 15.817 -4.339 -12.691 1.00 90.75 91 ALA A N 1
ATOM 710 C CA . ALA A 1 91 ? 16.989 -3.686 -13.264 1.00 90.75 91 ALA A CA 1
ATOM 711 C C . ALA A 1 91 ? 17.294 -2.348 -12.574 1.00 90.75 91 ALA A C 1
ATOM 713 O O . ALA A 1 91 ? 18.435 -2.087 -12.194 1.00 90.75 91 ALA A O 1
ATOM 714 N N . ARG A 1 92 ? 16.271 -1.522 -12.323 1.00 89.25 92 ARG A N 1
ATOM 715 C CA . ARG A 1 92 ? 16.449 -0.250 -11.598 1.00 89.25 92 ARG A CA 1
ATOM 716 C C . ARG A 1 92 ? 16.933 -0.450 -10.168 1.00 89.25 92 ARG A C 1
ATOM 718 O O . ARG A 1 92 ? 17.790 0.292 -9.695 1.00 89.25 92 ARG A O 1
ATOM 725 N N . PHE A 1 93 ? 16.387 -1.435 -9.461 1.00 89.38 93 PHE A N 1
ATOM 726 C CA . PHE A 1 93 ? 16.841 -1.749 -8.112 1.00 89.38 93 PHE A CA 1
ATOM 727 C C . PHE A 1 93 ? 18.293 -2.233 -8.120 1.00 89.38 93 PHE A C 1
ATOM 729 O O . PHE A 1 93 ? 19.063 -1.852 -7.242 1.00 89.38 93 PHE A O 1
ATOM 736 N N . ASP A 1 94 ? 18.697 -3.002 -9.132 1.00 89.50 94 ASP A N 1
ATOM 737 C CA . ASP A 1 94 ? 20.079 -3.447 -9.300 1.00 89.50 94 ASP A CA 1
ATOM 738 C C . ASP A 1 94 ? 21.052 -2.280 -9.539 1.00 89.50 94 ASP A C 1
ATOM 740 O O . ASP A 1 94 ? 22.135 -2.263 -8.948 1.00 89.50 94 ASP A O 1
ATOM 744 N N . GLU A 1 95 ? 20.654 -1.267 -10.314 1.00 90.50 95 GLU A N 1
ATOM 745 C CA . GLU A 1 95 ? 21.423 -0.027 -10.518 1.00 90.50 95 GLU A CA 1
ATOM 746 C C . GLU A 1 95 ? 21.601 0.780 -9.224 1.00 90.50 95 GLU A C 1
ATOM 748 O O . GLU A 1 95 ? 22.694 1.285 -8.947 1.00 90.50 95 GLU A O 1
ATOM 753 N N . VAL A 1 96 ? 20.539 0.898 -8.418 1.00 87.62 96 VAL A N 1
ATOM 754 C CA . VAL A 1 96 ? 20.590 1.574 -7.111 1.00 87.62 96 VAL A CA 1
ATOM 755 C C . VAL A 1 96 ? 21.459 0.777 -6.140 1.00 87.62 96 VAL A C 1
ATOM 757 O O . VAL A 1 96 ? 22.330 1.339 -5.478 1.00 87.62 96 VAL A O 1
ATOM 760 N N . ARG A 1 97 ? 21.272 -0.545 -6.086 1.00 85.69 97 ARG A N 1
ATOM 761 C CA . ARG A 1 97 ? 22.033 -1.459 -5.229 1.00 85.69 97 ARG A CA 1
ATOM 762 C C . ARG A 1 97 ? 23.531 -1.399 -5.509 1.00 85.69 97 ARG A C 1
ATOM 764 O O . ARG A 1 97 ? 24.312 -1.435 -4.565 1.00 85.69 97 ARG A O 1
ATOM 771 N N . ALA A 1 98 ? 23.943 -1.263 -6.769 1.00 88.69 98 ALA A N 1
ATOM 772 C CA . ALA A 1 98 ? 25.354 -1.129 -7.139 1.00 88.69 98 ALA A CA 1
ATOM 773 C C . ALA A 1 98 ? 26.037 0.114 -6.531 1.00 88.69 98 ALA A C 1
ATOM 775 O O . ALA A 1 98 ? 27.264 0.174 -6.474 1.00 88.69 98 ALA A O 1
ATOM 776 N N . GLN A 1 99 ? 25.251 1.094 -6.075 1.00 88.25 99 GLN A N 1
ATOM 777 C CA . GLN A 1 99 ? 25.717 2.331 -5.446 1.00 88.25 99 GLN A CA 1
ATOM 778 C C . GLN A 1 99 ? 25.534 2.325 -3.919 1.00 88.25 99 GLN A C 1
ATOM 780 O O . GLN A 1 99 ? 25.979 3.257 -3.248 1.00 88.25 99 GLN A O 1
ATOM 785 N N . MET A 1 100 ? 24.875 1.303 -3.358 1.00 85.12 100 MET A N 1
ATOM 786 C CA . MET A 1 100 ? 24.635 1.212 -1.921 1.00 85.12 100 MET A CA 1
ATOM 787 C C . MET A 1 100 ? 25.906 0.802 -1.162 1.00 85.12 100 MET A C 1
ATOM 789 O O . MET A 1 100 ? 26.686 -0.019 -1.653 1.00 85.12 100 MET A O 1
ATOM 793 N N . PRO A 1 101 ? 26.111 1.327 0.060 1.00 85.31 101 PRO A N 1
ATOM 794 C CA . PRO A 1 101 ? 27.185 0.868 0.929 1.00 85.31 101 PRO A CA 1
ATOM 795 C C . PRO A 1 101 ? 27.096 -0.648 1.216 1.00 85.31 101 PRO A C 1
ATOM 797 O O . PRO A 1 101 ? 25.984 -1.159 1.387 1.00 85.31 101 PRO A O 1
ATOM 800 N N . PRO A 1 102 ? 28.227 -1.379 1.304 1.00 80.12 102 PRO A N 1
ATOM 801 C CA . PRO A 1 102 ? 28.247 -2.837 1.496 1.00 80.12 102 PRO A CA 1
ATOM 802 C C . PRO A 1 102 ? 27.532 -3.335 2.759 1.00 80.12 102 PRO A C 1
ATOM 804 O O . PRO A 1 102 ? 27.168 -4.505 2.845 1.00 80.12 102 PRO A O 1
ATOM 807 N N . GLU A 1 103 ? 27.365 -2.466 3.755 1.00 83.31 103 GLU A N 1
ATOM 808 C CA . GLU A 1 103 ? 26.655 -2.741 5.002 1.00 83.31 103 GLU A CA 1
ATOM 809 C C . GLU A 1 103 ? 25.130 -2.848 4.849 1.00 83.31 103 GLU A C 1
ATOM 811 O O . GLU A 1 103 ? 24.464 -3.324 5.772 1.00 83.31 103 GLU A O 1
ATOM 816 N N . TYR A 1 104 ? 24.559 -2.436 3.710 1.00 75.81 104 TYR A N 1
ATOM 817 C CA . TYR A 1 104 ? 23.128 -2.589 3.472 1.00 75.81 104 TYR A CA 1
ATOM 818 C C . TYR A 1 104 ? 22.769 -4.054 3.174 1.00 75.81 104 TYR A C 1
ATOM 820 O O . TYR A 1 104 ? 23.395 -4.689 2.321 1.00 75.81 104 TYR A O 1
ATOM 828 N N . PRO A 1 105 ? 21.753 -4.617 3.856 1.00 70.12 105 PRO A N 1
ATOM 829 C CA . PRO A 1 105 ? 21.362 -6.007 3.669 1.00 70.12 105 PRO A CA 1
ATOM 830 C C . PRO A 1 105 ? 20.922 -6.280 2.226 1.00 70.12 105 PRO A C 1
ATOM 832 O O . PRO A 1 105 ? 20.108 -5.557 1.653 1.00 70.12 105 PRO A O 1
ATOM 835 N N . VAL A 1 106 ? 21.453 -7.363 1.653 1.00 68.06 106 VAL A N 1
ATOM 836 C CA . VAL A 1 106 ? 21.145 -7.795 0.286 1.00 68.06 106 VAL A CA 1
ATOM 837 C C . VAL A 1 106 ? 19.858 -8.619 0.293 1.00 68.06 106 VAL A C 1
ATOM 839 O O . VAL A 1 106 ? 19.815 -9.710 0.859 1.00 68.06 106 VAL A O 1
ATOM 842 N N . GLY A 1 107 ? 18.821 -8.105 -0.361 1.00 77.12 107 GLY A N 1
ATOM 843 C CA . GLY A 1 107 ? 17.553 -8.794 -0.600 1.00 77.12 107 GLY A CA 1
ATOM 844 C C . GLY A 1 107 ? 17.010 -8.501 -2.002 1.00 77.12 107 GLY A C 1
ATOM 845 O O . GLY A 1 107 ? 17.600 -7.688 -2.722 1.00 77.12 107 GLY A O 1
ATOM 846 N N . PRO A 1 108 ? 15.916 -9.169 -2.415 1.00 81.12 108 PRO A N 1
ATOM 847 C CA . PRO A 1 108 ? 15.187 -8.776 -3.616 1.00 81.12 108 PRO A CA 1
ATOM 848 C C . PRO A 1 108 ? 14.616 -7.354 -3.457 1.00 81.12 108 PRO A C 1
ATOM 850 O O . PRO A 1 108 ? 14.502 -6.864 -2.327 1.00 81.12 108 PRO A O 1
ATOM 853 N N . PRO A 1 109 ? 14.228 -6.693 -4.562 1.00 84.75 109 PRO A N 1
ATOM 854 C CA . PRO A 1 109 ? 13.517 -5.427 -4.489 1.00 84.75 109 PRO A CA 1
ATOM 855 C C . PRO A 1 109 ? 12.268 -5.557 -3.602 1.00 84.75 109 PRO A C 1
ATOM 857 O O . PRO A 1 109 ? 11.590 -6.587 -3.656 1.00 84.75 109 PRO A O 1
ATOM 860 N N . PRO A 1 110 ? 11.913 -4.522 -2.821 1.00 83.19 110 PRO A N 1
ATOM 861 C CA . PRO A 1 110 ? 10.695 -4.541 -2.008 1.00 83.19 110 PRO A CA 1
ATOM 862 C C . PRO A 1 110 ? 9.415 -4.626 -2.859 1.00 83.19 110 PRO A C 1
ATOM 864 O O . PRO A 1 110 ? 8.398 -5.142 -2.398 1.00 83.19 110 PRO A O 1
ATOM 867 N N . PHE A 1 111 ? 9.479 -4.156 -4.108 1.00 91.38 111 PHE A N 1
ATOM 868 C CA . PHE A 1 111 ? 8.412 -4.243 -5.101 1.00 91.38 111 PHE A CA 1
ATOM 869 C C . PHE A 1 111 ? 8.969 -4.818 -6.398 1.00 91.38 111 PHE A C 1
ATOM 871 O O . PHE A 1 111 ? 9.924 -4.269 -6.951 1.00 91.38 111 PHE A O 1
ATOM 878 N N . LEU A 1 112 ? 8.363 -5.902 -6.878 1.00 93.31 112 LEU A N 1
ATOM 879 C CA . LEU A 1 112 ? 8.723 -6.514 -8.155 1.00 93.31 112 LEU A CA 1
ATOM 880 C C . LEU A 1 112 ? 7.994 -5.811 -9.311 1.00 93.31 112 LEU A C 1
ATOM 882 O O . LEU A 1 112 ? 7.233 -4.854 -9.114 1.00 93.31 112 LEU A O 1
ATOM 886 N N . ASP A 1 113 ? 8.251 -6.274 -10.529 1.00 94.75 113 ASP A N 1
ATOM 887 C CA . ASP A 1 113 ? 7.542 -5.813 -11.719 1.00 94.75 113 ASP A CA 1
ATOM 888 C C . ASP A 1 113 ? 6.045 -6.067 -11.595 1.00 94.75 113 ASP A C 1
ATOM 890 O O . ASP A 1 113 ? 5.614 -7.053 -10.996 1.00 94.75 113 ASP A O 1
ATOM 894 N N . ALA A 1 114 ? 5.252 -5.158 -12.162 1.00 95.06 114 ALA A N 1
ATOM 895 C CA . ALA A 1 114 ? 3.809 -5.304 -12.158 1.00 95.06 114 ALA A CA 1
ATOM 896 C C . ALA A 1 114 ? 3.392 -6.593 -12.885 1.00 95.06 114 ALA A C 1
ATOM 898 O O . ALA A 1 114 ? 3.917 -6.915 -13.950 1.00 95.06 114 ALA A O 1
ATOM 899 N N . VAL A 1 115 ? 2.426 -7.305 -12.312 1.00 95.06 115 VAL A N 1
ATOM 900 C CA . VAL A 1 115 ? 1.774 -8.450 -12.951 1.00 95.06 115 VAL A CA 1
ATOM 901 C C . VAL A 1 115 ? 0.622 -7.938 -13.812 1.00 95.06 115 VAL A C 1
ATOM 903 O O . VAL A 1 115 ? -0.174 -7.110 -13.362 1.00 95.06 115 VAL A O 1
ATOM 906 N N . ASP A 1 116 ? 0.529 -8.419 -15.050 1.00 93.44 116 ASP A N 1
ATOM 907 C CA . ASP A 1 116 ? -0.548 -8.033 -15.959 1.00 93.44 116 ASP A CA 1
ATOM 908 C C . ASP A 1 116 ? -1.898 -8.562 -15.464 1.00 93.44 116 ASP A C 1
ATOM 910 O O . ASP A 1 116 ? -2.056 -9.745 -15.165 1.00 93.44 116 ASP A O 1
ATOM 914 N N . LEU A 1 117 ? -2.892 -7.676 -15.426 1.00 93.81 117 LEU A N 1
ATOM 915 C CA . LEU A 1 117 ? -4.280 -8.003 -15.124 1.00 93.81 117 LEU A CA 1
ATOM 916 C C . LEU A 1 117 ? -5.230 -7.268 -16.076 1.00 93.81 117 LEU A C 1
ATOM 918 O O . LEU A 1 117 ? -4.904 -6.176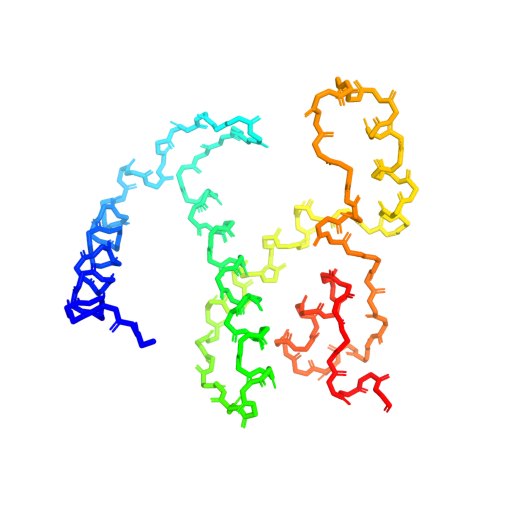 -16.556 1.00 93.81 117 LEU A O 1
ATOM 922 N N . PRO A 1 118 ? -6.442 -7.807 -16.303 1.00 93.44 118 PRO A N 1
ATOM 923 C CA . PRO A 1 118 ? -7.518 -7.062 -16.941 1.00 93.44 118 PRO A CA 1
ATOM 924 C C . PRO A 1 118 ? -7.787 -5.732 -16.223 1.00 93.44 118 PRO A C 1
ATOM 926 O O . PRO A 1 118 ? -7.761 -5.642 -14.994 1.00 93.44 118 PRO A O 1
ATOM 929 N N . ALA A 1 119 ? -8.081 -4.680 -16.988 1.00 89.88 119 ALA A N 1
ATOM 930 C CA . ALA A 1 119 ? -8.314 -3.345 -16.430 1.00 89.88 119 ALA A CA 1
ATOM 931 C C . ALA A 1 119 ? -9.553 -3.275 -15.511 1.00 89.88 119 ALA A C 1
ATOM 933 O O . ALA A 1 119 ? -9.633 -2.400 -14.643 1.00 89.88 119 ALA A O 1
ATOM 934 N N . ASP A 1 120 ? -10.503 -4.190 -15.702 1.00 93.56 120 ASP A N 1
ATOM 935 C CA . ASP A 1 120 ? -11.733 -4.354 -14.928 1.00 93.56 120 ASP A CA 1
ATOM 936 C C . ASP A 1 120 ? -11.603 -5.345 -13.758 1.00 93.56 120 ASP A C 1
ATOM 938 O O . ASP A 1 120 ? -12.580 -5.566 -13.041 1.00 93.56 120 ASP A O 1
ATOM 942 N N . ALA A 1 121 ? -10.406 -5.896 -13.512 1.00 96.00 121 ALA A N 1
ATOM 943 C CA . ALA A 1 121 ? -10.139 -6.689 -12.318 1.00 96.00 121 ALA A CA 1
ATOM 944 C C . ALA A 1 121 ? -10.410 -5.870 -11.034 1.00 96.00 121 ALA A C 1
ATOM 946 O O . ALA A 1 121 ? -10.249 -4.639 -11.035 1.00 96.00 121 ALA A O 1
ATOM 947 N N . PRO A 1 122 ? -10.793 -6.525 -9.919 1.00 96.00 122 PRO A N 1
ATOM 948 C CA . PRO A 1 122 ? -11.007 -5.855 -8.641 1.00 96.00 122 PRO A CA 1
ATOM 949 C C . PRO A 1 122 ? -9.833 -4.948 -8.260 1.00 96.00 122 PRO A C 1
ATOM 951 O O . PRO A 1 122 ? -8.668 -5.315 -8.412 1.00 96.00 122 PRO A O 1
ATOM 954 N N . LEU A 1 123 ? -10.126 -3.759 -7.722 1.00 97.25 123 LEU A N 1
ATOM 955 C CA . LEU A 1 123 ? -9.093 -2.747 -7.468 1.00 97.25 123 LEU A CA 1
ATOM 956 C C . LEU A 1 123 ? -7.983 -3.250 -6.532 1.00 97.25 123 LEU A C 1
ATOM 958 O O . LEU A 1 123 ? -6.817 -2.954 -6.769 1.00 97.25 123 LEU A O 1
ATOM 962 N N . ILE A 1 124 ? -8.321 -4.053 -5.517 1.00 97.31 124 ILE A N 1
ATOM 963 C CA . ILE A 1 124 ? -7.313 -4.671 -4.645 1.00 97.31 124 ILE A CA 1
ATOM 964 C C . ILE A 1 124 ? -6.360 -5.587 -5.424 1.00 97.31 124 ILE A C 1
ATOM 966 O O . ILE A 1 124 ? -5.157 -5.533 -5.196 1.00 97.31 124 ILE A O 1
ATOM 970 N N . GLU A 1 125 ? -6.861 -6.371 -6.382 1.00 96.75 125 GLU A N 1
ATOM 971 C CA . GLU A 1 125 ? -6.026 -7.256 -7.201 1.00 96.75 125 GLU A CA 1
ATOM 972 C C . GLU A 1 125 ? -5.089 -6.452 -8.098 1.00 96.75 125 GLU A C 1
ATOM 974 O O . GLU A 1 125 ? -3.904 -6.757 -8.187 1.00 96.75 125 GLU A O 1
ATOM 979 N N . ARG A 1 126 ? -5.592 -5.364 -8.686 1.00 97.56 126 ARG A N 1
ATOM 980 C CA . ARG A 1 126 ? -4.777 -4.433 -9.475 1.00 97.56 126 ARG A CA 1
ATOM 981 C C . ARG A 1 126 ? -3.692 -3.759 -8.638 1.00 97.56 126 ARG A C 1
ATOM 983 O O . ARG A 1 126 ? -2.568 -3.634 -9.111 1.00 97.56 126 ARG A O 1
ATOM 990 N N . ILE A 1 127 ? -4.002 -3.356 -7.403 1.00 97.56 127 ILE A N 1
ATOM 991 C CA . ILE A 1 127 ? -3.021 -2.784 -6.469 1.00 97.56 127 ILE A CA 1
ATOM 992 C C . ILE A 1 127 ? -1.914 -3.801 -6.176 1.00 97.56 127 ILE A C 1
ATOM 994 O O . ILE A 1 127 ? -0.740 -3.491 -6.361 1.00 97.56 127 ILE A O 1
ATOM 998 N N . VAL A 1 128 ? -2.256 -5.023 -5.760 1.00 97.12 128 VAL A N 1
ATOM 999 C CA . VAL A 1 128 ? -1.235 -6.017 -5.385 1.00 97.12 128 VAL A CA 1
ATOM 1000 C C . VAL A 1 128 ? -0.435 -6.485 -6.601 1.00 97.12 128 VAL A C 1
ATOM 1002 O O . VAL A 1 128 ? 0.791 -6.570 -6.514 1.00 97.12 128 VAL A O 1
ATOM 1005 N N . ALA A 1 129 ? -1.082 -6.664 -7.755 1.00 96.8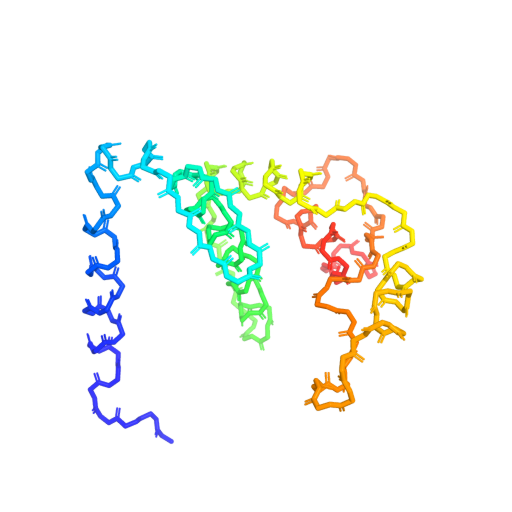1 129 ALA A N 1
ATOM 1006 C CA . ALA A 1 129 ? -0.414 -6.950 -9.020 1.00 96.81 129 ALA A CA 1
ATOM 1007 C C . ALA A 1 129 ? 0.566 -5.839 -9.401 1.00 96.81 129 ALA A C 1
ATOM 1009 O O . ALA A 1 129 ? 1.702 -6.127 -9.767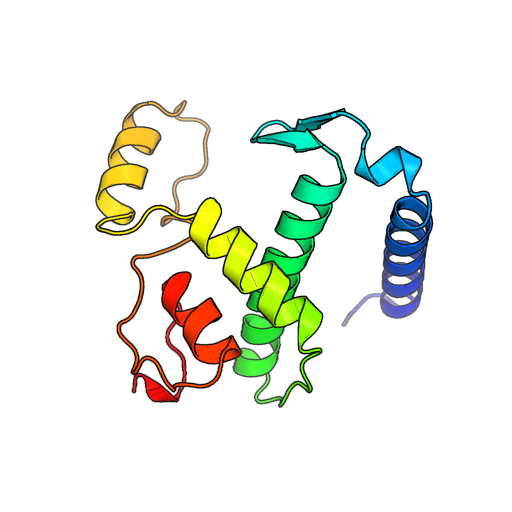 1.00 96.81 129 ALA A O 1
ATOM 1010 N N . TRP A 1 130 ? 0.190 -4.568 -9.224 1.00 97.12 130 TRP A N 1
ATOM 1011 C CA . TRP A 1 130 ? 1.087 -3.438 -9.462 1.00 97.12 130 TRP A CA 1
ATOM 1012 C C . TRP A 1 130 ? 2.309 -3.441 -8.544 1.00 97.12 130 TRP A C 1
ATOM 1014 O O . TRP A 1 130 ? 3.361 -2.963 -8.953 1.00 97.12 130 TRP A O 1
ATOM 1024 N N . THR A 1 131 ? 2.216 -4.008 -7.340 1.00 96.12 131 THR A N 1
ATOM 1025 C CA . THR A 1 131 ? 3.371 -4.196 -6.440 1.00 96.12 131 THR A CA 1
ATOM 1026 C C . THR A 1 131 ? 4.224 -5.435 -6.754 1.00 96.12 131 THR A C 1
ATOM 1028 O O . THR A 1 131 ? 5.203 -5.700 -6.053 1.00 96.12 131 THR A O 1
ATOM 1031 N N . GLY A 1 132 ? 3.848 -6.197 -7.784 1.00 94.94 132 GLY A N 1
ATOM 1032 C CA . GLY A 1 132 ? 4.510 -7.427 -8.218 1.00 94.94 132 GLY A CA 1
ATOM 1033 C C . GLY A 1 132 ? 4.155 -8.675 -7.412 1.00 94.94 132 GLY A C 1
ATOM 1034 O O . GLY A 1 132 ? 4.850 -9.689 -7.478 1.00 94.94 132 GLY A O 1
ATOM 1035 N N . ARG A 1 133 ? 3.061 -8.616 -6.645 1.00 94.88 133 ARG A N 1
ATOM 1036 C CA . ARG A 1 133 ? 2.458 -9.784 -5.993 1.00 94.88 133 ARG A CA 1
ATOM 1037 C C . ARG A 1 133 ? 1.554 -10.518 -6.978 1.00 94.88 133 ARG A C 1
ATOM 1039 O O . ARG A 1 133 ? 1.064 -9.930 -7.935 1.00 94.88 133 ARG A O 1
ATOM 1046 N N . GLN A 1 134 ? 1.311 -11.797 -6.710 1.00 94.12 134 GLN A N 1
ATOM 1047 C CA . GLN A 1 134 ? 0.469 -12.664 -7.535 1.00 94.12 134 GLN A CA 1
ATOM 1048 C C . GLN A 1 134 ? -0.931 -12.792 -6.909 1.00 94.12 134 GLN A C 1
ATOM 1050 O O . GLN A 1 134 ? -1.085 -13.539 -5.938 1.00 94.12 134 GLN A O 1
ATOM 1055 N N . PRO A 1 135 ? -1.952 -12.063 -7.396 1.00 90.44 135 PRO A N 1
ATOM 1056 C CA . PRO A 1 135 ? -3.328 -12.278 -6.965 1.00 90.44 135 PRO A CA 1
ATOM 1057 C C . PRO A 1 135 ? -3.872 -13.607 -7.495 1.00 90.44 135 PRO A C 1
ATOM 1059 O O . PRO A 1 135 ? -3.395 -14.138 -8.493 1.00 90.44 135 PRO A O 1
ATOM 1062 N N . ALA A 1 136 ? -4.914 -14.137 -6.850 1.00 81.50 136 ALA A N 1
ATOM 1063 C CA . ALA A 1 136 ? -5.511 -15.420 -7.232 1.00 81.50 136 ALA A CA 1
ATOM 1064 C C . ALA A 1 136 ? -6.043 -15.449 -8.679 1.00 81.50 136 ALA A C 1
ATOM 1066 O O . ALA A 1 136 ? -6.093 -16.511 -9.287 1.00 81.50 136 ALA A O 1
ATOM 1067 N N . SER A 1 137 ? -6.420 -14.294 -9.231 1.00 77.56 137 SER A N 1
ATOM 1068 C CA . SER A 1 137 ? -6.875 -14.134 -10.616 1.00 77.56 137 SER A CA 1
ATOM 1069 C C . SER A 1 137 ? -5.756 -14.167 -11.663 1.00 77.56 137 SER A C 1
ATOM 1071 O O . SER A 1 137 ? -6.059 -14.250 -12.851 1.00 77.56 137 SER A O 1
ATOM 1073 N N . ALA A 1 138 ? -4.487 -14.100 -11.246 1.00 66.88 138 ALA A N 1
ATOM 1074 C CA . ALA A 1 138 ? -3.324 -14.196 -12.128 1.00 66.88 138 ALA A CA 1
ATOM 1075 C C . ALA A 1 138 ? -2.832 -15.646 -12.337 1.00 66.88 138 ALA A C 1
ATOM 1077 O O . ALA A 1 138 ? -1.883 -15.853 -13.095 1.00 66.88 138 ALA A O 1
ATOM 1078 N N . ALA A 1 139 ? -3.443 -16.627 -11.655 1.00 56.94 139 ALA A N 1
ATOM 1079 C CA . ALA A 1 139 ? -3.075 -18.047 -11.690 1.00 56.94 139 ALA A CA 1
ATOM 1080 C C . ALA A 1 139 ? -3.815 -18.854 -12.769 1.00 56.94 139 ALA A C 1
ATOM 1082 O O . ALA A 1 139 ? -5.009 -18.573 -13.025 1.00 56.94 139 ALA A O 1
#

Foldseek 3Di:
DPPPCPVVVVVVVVVVVVVVVPDVVQQQDWDDDPVDTGGNVLVVLVVLLVCLLVVVVVCVVVVHDDDDDPVSLVSNVVSLPVPPDADAVQVVVVVVVVVDDPPDDDDGPQFGHAADDDPPPDSSCNSNSNSVHQDPVSD

Sequence (139 aa):
VPLAGWTAEWLAAAHRVQQAWTDPEVLERQMWLPWAEGPGGQMLGSYTAELTVHTWDLATALGHGVEWDARALATSWEVYQAMLPAGDRQARFDEVRAQMPPEYPVGPPPFLDAVDLPADAPLIERIVAWTGRQPASAA

Secondary structure (DSSP, 8-state):
-PPTTHHHHHHHHHHHHHHHTT-HHHHHSEEEETTEEEEHHHHHHHHHHHHHHHHHHHHHHHT---PPPHHHHHHHHHHHHHHS-SS-HHHHHHHHHTTS-TTS-----SS-PPPP--TTS-HHHHHHHHTT---GGG-

Radius of gyration: 17.18 Å; chains: 1; bounding box: 42×39×44 Å